Protein AF-A0A3B0KWU4-F1 (afdb_monomer_lite)

InterPro domains:
  IPR006179 5'-Nucleotidase/apyrase [PR01607] (50-73)
  IPR006179 5'-Nucleotidase/apyrase [PR01607] (136-155)
  IPR006179 5'-Nucleotidase/apyrase [PTHR11575] (2-164)
  IPR008334 5'-Nucleotidase, C-terminal [PF02872] (2-160)
  IPR036907 5'-Nucleotidase, C-terminal domain superfamily [G3DSA:3.90.780.10] (1-168)
  IPR036907 5'-Nucleotidase, C-terminal domain superfamily [SSF55816] (2-164)

Structure (mmCIF, N/CA/C/O backbone):
data_AF-A0A3B0KWU4-F1
#
_entry.id   AF-A0A3B0KWU4-F1
#
loop_
_atom_site.group_PDB
_atom_site.id
_atom_site.type_symbol
_atom_site.label_atom_id
_atom_site.label_alt_id
_atom_site.label_comp_id
_atom_site.label_asym_id
_atom_site.label_entity_id
_atom_site.label_seq_id
_atom_site.pdbx_PDB_ins_code
_atom_site.Cartn_x
_atom_site.Cartn_y
_atom_site.Cartn_z
_atom_site.occupancy
_atom_site.B_iso_or_equiv
_atom_site.auth_seq_id
_atom_site.auth_comp_id
_atom_site.auth_asym_id
_atom_site.auth_atom_id
_atom_site.pdbx_PDB_model_num
ATOM 1 N N . MET A 1 1 ? -8.202 0.347 -14.303 1.00 65.56 1 MET A N 1
ATOM 2 C CA . MET A 1 1 ? -6.877 -0.048 -13.758 1.00 65.56 1 MET A CA 1
ATOM 3 C C . MET A 1 1 ? -7.114 -0.528 -12.342 1.00 65.56 1 MET A C 1
ATOM 5 O O . MET A 1 1 ? -7.862 0.140 -11.643 1.00 65.56 1 MET A O 1
ATOM 9 N N . GLY A 1 2 ? -6.539 -1.664 -11.957 1.00 84.44 2 GLY A N 1
ATOM 10 C CA . GLY A 1 2 ? -6.751 -2.290 -10.650 1.00 84.44 2 GLY A CA 1
ATOM 11 C C . GLY A 1 2 ? -5.458 -2.904 -10.123 1.00 84.44 2 GLY A C 1
ATOM 12 O O . GLY A 1 2 ? -4.375 -2.367 -10.376 1.00 84.44 2 GLY A O 1
ATOM 13 N N . GLU A 1 3 ? -5.573 -4.012 -9.402 1.00 91.44 3 GLU A N 1
ATOM 14 C CA . GLU A 1 3 ? -4.430 -4.830 -8.992 1.00 91.44 3 GLU A CA 1
ATOM 15 C C . GLU A 1 3 ? -3.581 -5.231 -10.209 1.00 91.44 3 GLU A C 1
ATOM 17 O O . GLU A 1 3 ? -4.112 -5.554 -11.278 1.00 91.44 3 GLU A O 1
ATOM 22 N N . CYS A 1 4 ? -2.259 -5.181 -10.063 1.00 92.19 4 CYS A N 1
ATOM 23 C CA . CYS A 1 4 ? -1.332 -5.700 -11.057 1.00 92.19 4 CYS A CA 1
ATOM 24 C C . CYS A 1 4 ? -0.256 -6.563 -10.396 1.00 92.19 4 CYS A C 1
ATOM 26 O O . CYS A 1 4 ? 0.241 -6.270 -9.312 1.00 92.19 4 CYS A O 1
ATOM 28 N N . ASN A 1 5 ? 0.158 -7.619 -11.095 1.00 94.75 5 ASN A N 1
ATOM 29 C CA . ASN A 1 5 ? 1.172 -8.558 -10.612 1.00 94.75 5 ASN A CA 1
ATOM 30 C C . ASN A 1 5 ? 2.523 -7.891 -10.298 1.00 94.75 5 ASN A C 1
ATOM 32 O O . ASN A 1 5 ? 3.221 -8.319 -9.385 1.00 94.75 5 ASN A O 1
ATOM 36 N N . LEU A 1 6 ? 2.884 -6.834 -11.031 1.00 94.38 6 LEU A N 1
ATOM 37 C CA . LEU A 1 6 ? 4.082 -6.045 -10.762 1.00 94.38 6 LEU A CA 1
ATOM 38 C C . LEU A 1 6 ? 3.983 -5.282 -9.436 1.00 94.38 6 LEU A C 1
ATOM 40 O O . LEU A 1 6 ? 4.961 -5.210 -8.697 1.00 94.38 6 LEU A O 1
ATOM 44 N N . GLY A 1 7 ? 2.797 -4.747 -9.136 1.00 95.19 7 GLY A N 1
ATOM 45 C CA . GLY A 1 7 ? 2.482 -4.125 -7.856 1.00 95.19 7 GLY A CA 1
ATOM 46 C C . GLY A 1 7 ? 2.667 -5.110 -6.713 1.00 95.19 7 GLY A C 1
ATOM 47 O O . GLY A 1 7 ? 3.417 -4.807 -5.790 1.00 95.19 7 GLY A O 1
ATOM 48 N N . ASN A 1 8 ? 2.084 -6.304 -6.853 1.00 96.25 8 ASN A N 1
ATOM 49 C CA . ASN A 1 8 ? 2.200 -7.390 -5.879 1.00 96.25 8 ASN A CA 1
ATOM 50 C C . ASN A 1 8 ? 3.665 -7.780 -5.641 1.00 96.25 8 ASN A C 1
ATOM 52 O O . ASN A 1 8 ? 4.131 -7.738 -4.504 1.00 96.25 8 ASN A O 1
ATOM 56 N N . LEU A 1 9 ? 4.416 -8.062 -6.717 1.00 95.19 9 LEU A N 1
ATOM 57 C CA . LEU A 1 9 ? 5.845 -8.393 -6.650 1.00 95.19 9 LEU A CA 1
ATOM 58 C C . LEU A 1 9 ? 6.636 -7.317 -5.897 1.00 95.19 9 LEU A C 1
ATOM 60 O O . LEU A 1 9 ? 7.476 -7.628 -5.054 1.00 95.19 9 LEU A O 1
ATOM 64 N N . TYR A 1 10 ? 6.370 -6.048 -6.205 1.00 95.12 10 TYR A N 1
ATOM 65 C CA . TYR A 1 10 ? 7.071 -4.929 -5.594 1.00 95.12 10 TYR A CA 1
ATOM 66 C C . TYR A 1 10 ? 6.755 -4.800 -4.102 1.00 95.12 10 TYR A C 1
ATOM 68 O O . TYR A 1 10 ? 7.668 -4.674 -3.290 1.00 95.12 10 TYR A O 1
ATOM 76 N N . THR A 1 11 ? 5.478 -4.856 -3.717 1.00 95.75 11 THR A N 1
ATOM 77 C CA . THR A 1 11 ? 5.068 -4.752 -2.308 1.00 95.75 11 THR A CA 1
ATOM 78 C C . THR A 1 11 ? 5.507 -5.957 -1.480 1.00 95.75 11 THR A C 1
ATOM 80 O O . THR A 1 11 ? 5.863 -5.793 -0.314 1.00 95.75 11 THR A O 1
ATOM 83 N N . ASP A 1 12 ? 5.560 -7.150 -2.074 1.00 95.44 12 ASP A N 1
ATOM 84 C CA . ASP A 1 12 ? 6.115 -8.340 -1.423 1.00 95.44 12 ASP A CA 1
ATOM 85 C C . ASP A 1 12 ? 7.625 -8.189 -1.197 1.00 95.44 12 ASP A C 1
ATOM 87 O O . ASP A 1 12 ? 8.125 -8.487 -0.111 1.00 95.44 12 ASP A O 1
ATOM 91 N N . ALA A 1 13 ? 8.356 -7.654 -2.184 1.00 93.56 13 ALA A N 1
ATOM 92 C CA . ALA A 1 13 ? 9.778 -7.347 -2.042 1.00 93.56 13 ALA A CA 1
ATOM 93 C C . ALA A 1 13 ? 10.034 -6.273 -0.969 1.00 93.56 13 ALA A C 1
ATOM 95 O O . ALA A 1 13 ? 10.983 -6.407 -0.192 1.00 93.56 13 ALA A O 1
ATOM 96 N N . MET A 1 14 ? 9.171 -5.250 -0.881 1.00 93.12 14 MET A N 1
ATOM 97 C CA . MET A 1 14 ? 9.215 -4.247 0.189 1.00 93.12 14 MET A CA 1
ATOM 98 C C . MET A 1 14 ? 9.074 -4.900 1.563 1.00 93.12 14 MET A C 1
ATOM 100 O O . MET A 1 14 ? 9.894 -4.638 2.435 1.00 93.12 14 MET A O 1
ATOM 104 N N . LEU A 1 15 ? 8.082 -5.776 1.765 1.00 90.88 15 LEU A N 1
ATOM 105 C CA . LEU A 1 15 ? 7.942 -6.502 3.031 1.00 90.88 15 LEU A CA 1
ATOM 106 C C . LEU A 1 15 ? 9.164 -7.364 3.328 1.00 90.88 15 LEU A C 1
ATOM 108 O O . LEU A 1 15 ? 9.710 -7.299 4.428 1.00 90.88 15 LEU A O 1
ATOM 112 N N . HIS A 1 16 ? 9.618 -8.138 2.344 1.00 89.88 16 HIS A N 1
ATOM 113 C CA . HIS A 1 16 ? 10.753 -9.038 2.503 1.00 89.88 16 HIS A CA 1
ATOM 114 C C . HIS A 1 16 ? 12.044 -8.305 2.904 1.00 89.88 16 HIS A C 1
ATOM 116 O O . HIS A 1 16 ? 12.838 -8.859 3.666 1.00 89.88 16 HIS A O 1
ATOM 122 N N . ALA A 1 17 ? 12.242 -7.061 2.454 1.00 88.31 17 ALA A N 1
ATOM 123 C CA . ALA A 1 17 ? 13.372 -6.238 2.882 1.00 88.31 17 ALA A CA 1
ATOM 124 C C . ALA A 1 17 ? 13.367 -5.985 4.402 1.00 88.31 17 ALA A C 1
ATOM 126 O O . ALA A 1 17 ? 14.407 -6.129 5.035 1.00 88.31 17 ALA A O 1
ATOM 127 N N . PHE A 1 18 ? 12.202 -5.715 5.001 1.00 82.12 18 PHE A N 1
ATOM 128 C CA . PHE A 1 18 ? 12.080 -5.441 6.441 1.00 82.12 18 PHE A CA 1
ATOM 129 C C . PHE A 1 18 ? 11.945 -6.701 7.305 1.00 82.12 18 PHE A C 1
ATOM 131 O O . PHE A 1 18 ? 12.243 -6.659 8.498 1.00 82.12 18 PHE A O 1
ATOM 138 N N . LEU A 1 19 ? 11.542 -7.844 6.733 1.00 74.19 19 LEU A N 1
ATOM 139 C CA . LEU A 1 19 ? 11.535 -9.122 7.462 1.00 74.19 19 LEU A CA 1
ATOM 140 C C . LEU A 1 19 ? 12.933 -9.508 7.963 1.00 74.19 19 LEU A C 1
ATOM 142 O O . LEU A 1 19 ? 13.060 -10.150 9.006 1.00 74.19 19 LEU A O 1
ATOM 146 N N . ARG A 1 20 ? 13.984 -9.107 7.237 1.00 63.84 20 ARG A N 1
ATOM 147 C CA . ARG A 1 20 ? 15.374 -9.387 7.619 1.00 63.84 20 ARG A CA 1
ATOM 148 C C . ARG A 1 20 ? 15.797 -8.640 8.885 1.00 63.84 20 ARG A C 1
ATOM 150 O O . ARG A 1 20 ? 16.517 -9.220 9.690 1.00 63.84 20 ARG A O 1
ATOM 157 N N . ASP A 1 21 ? 15.278 -7.434 9.096 1.00 61.34 21 ASP A N 1
ATOM 158 C CA . ASP A 1 21 ? 15.586 -6.606 10.270 1.00 61.34 21 ASP A CA 1
ATOM 159 C C . ASP A 1 21 ? 14.675 -6.936 11.470 1.00 61.34 21 ASP A C 1
ATOM 161 O O . ASP A 1 21 ? 15.068 -6.819 12.631 1.00 61.34 21 ASP A O 1
ATOM 165 N N . ALA A 1 22 ? 13.454 -7.411 11.204 1.00 54.75 22 ALA A N 1
ATOM 166 C CA . ALA A 1 22 ? 12.432 -7.720 12.206 1.00 54.75 22 ALA A CA 1
ATOM 167 C C . ALA A 1 22 ? 12.728 -8.939 13.096 1.00 54.75 22 ALA A C 1
ATOM 169 O O . ALA A 1 22 ? 12.265 -8.999 14.240 1.00 54.75 22 ALA A O 1
ATOM 170 N N . ASN A 1 23 ? 13.483 -9.912 12.580 1.00 51.97 23 ASN A N 1
ATOM 171 C CA . ASN A 1 23 ? 13.730 -11.195 13.245 1.00 51.97 23 ASN A CA 1
ATOM 172 C C . ASN A 1 23 ? 14.688 -11.112 14.447 1.00 51.97 23 ASN A C 1
ATOM 174 O O . ASN A 1 23 ? 14.849 -12.100 15.158 1.00 51.97 23 ASN A O 1
ATOM 178 N N . ALA A 1 24 ? 15.308 -9.958 14.710 1.00 50.34 24 ALA A N 1
ATOM 179 C CA . ALA A 1 24 ? 16.263 -9.817 15.808 1.00 50.34 24 ALA A CA 1
ATOM 180 C C . ALA A 1 24 ? 15.613 -9.604 17.195 1.00 50.34 24 ALA A C 1
ATOM 182 O O . ALA A 1 24 ? 16.271 -9.846 18.204 1.00 50.34 24 ALA A O 1
ATOM 183 N N . PHE A 1 25 ? 14.340 -9.178 17.277 1.00 50.31 25 PHE A N 1
ATOM 184 C CA . PHE A 1 25 ? 13.751 -8.690 18.544 1.00 50.31 25 PHE A CA 1
ATOM 185 C C . PHE A 1 25 ? 12.286 -9.092 18.810 1.00 50.31 25 PHE A C 1
ATOM 187 O O . PHE A 1 25 ? 11.653 -8.551 19.715 1.00 50.31 25 PHE A O 1
ATOM 194 N N . SER A 1 26 ? 11.713 -10.017 18.036 1.00 55.34 26 SER A N 1
ATOM 195 C CA . SER A 1 26 ? 10.279 -10.341 18.077 1.00 55.34 26 SER A CA 1
ATOM 196 C C . SER A 1 26 ? 10.028 -11.802 18.458 1.00 55.34 26 SER A C 1
ATOM 198 O O . SER A 1 26 ? 10.606 -12.707 17.869 1.00 55.34 26 SER A O 1
ATOM 200 N N . THR A 1 27 ? 9.104 -12.044 19.394 1.00 60.22 27 THR A N 1
ATOM 201 C CA . THR A 1 27 ? 8.539 -13.380 19.680 1.00 60.22 27 THR A CA 1
ATOM 202 C C . THR A 1 27 ? 7.541 -13.849 18.614 1.00 60.22 27 THR A C 1
ATOM 204 O O . THR A 1 27 ? 7.091 -14.991 18.644 1.00 60.22 27 THR A O 1
ATOM 207 N N . ASN A 1 28 ? 7.187 -12.974 17.670 1.00 67.69 28 ASN A N 1
ATOM 208 C CA . ASN A 1 28 ? 6.284 -13.243 16.556 1.00 67.69 28 ASN A CA 1
ATOM 209 C C . ASN A 1 28 ? 7.030 -13.472 15.241 1.00 67.69 28 ASN A C 1
ATOM 211 O O . ASN A 1 28 ? 8.132 -12.958 15.053 1.00 67.69 28 ASN A O 1
ATOM 215 N N . TRP A 1 29 ? 6.358 -14.128 14.289 1.00 76.75 29 TRP A N 1
ATOM 216 C CA . TRP A 1 29 ? 6.890 -14.429 12.953 1.00 76.75 29 TRP A CA 1
ATOM 217 C C . TRP A 1 29 ? 7.235 -13.192 12.104 1.00 76.75 29 TRP A C 1
ATOM 219 O O . TRP A 1 29 ? 8.018 -13.306 11.166 1.00 76.75 29 TRP A O 1
ATOM 229 N N . SER A 1 30 ? 6.638 -12.028 12.390 1.00 78.81 30 SER A N 1
ATOM 230 C CA . SER A 1 30 ? 7.026 -10.749 11.793 1.00 78.81 30 SER A CA 1
ATOM 231 C C . SER A 1 30 ? 6.481 -9.555 12.584 1.00 78.81 30 SER A C 1
ATOM 233 O O . SER A 1 30 ? 5.346 -9.573 13.066 1.00 78.81 30 SER A O 1
ATOM 235 N N . ASN A 1 31 ? 7.255 -8.468 12.652 1.00 79.94 31 ASN A N 1
ATOM 236 C CA . ASN A 1 31 ? 6.800 -7.189 13.204 1.00 79.94 31 ASN A CA 1
ATOM 237 C C . ASN A 1 31 ? 6.097 -6.290 12.160 1.00 79.94 31 ASN A C 1
ATOM 239 O O . ASN A 1 31 ? 5.394 -5.353 12.545 1.00 79.94 31 ASN A O 1
ATOM 243 N N . VAL A 1 32 ? 6.237 -6.587 10.862 1.00 87.56 32 VAL A N 1
ATOM 244 C CA . VAL A 1 32 ? 5.687 -5.811 9.747 1.00 87.56 32 VAL A CA 1
ATOM 245 C C . VAL A 1 32 ? 5.096 -6.736 8.692 1.00 87.56 32 VAL A C 1
ATOM 247 O O . VAL A 1 32 ? 5.720 -7.678 8.210 1.00 87.56 32 VAL A O 1
ATOM 250 N N . THR A 1 33 ? 3.831 -6.506 8.371 1.00 91.38 33 THR A N 1
ATOM 251 C CA . THR A 1 33 ? 3.039 -7.462 7.579 1.00 91.38 33 THR A CA 1
ATOM 252 C C . THR A 1 33 ? 2.256 -6.802 6.464 1.00 91.38 33 THR A C 1
ATOM 254 O O . THR A 1 33 ? 1.561 -7.500 5.744 1.00 91.38 33 THR A O 1
ATOM 257 N N . ILE A 1 34 ? 2.357 -5.481 6.320 1.00 95.56 34 ILE A N 1
ATOM 258 C CA . ILE A 1 34 ? 1.625 -4.697 5.329 1.00 95.56 34 ILE A CA 1
ATOM 259 C C . ILE A 1 34 ? 2.610 -3.812 4.568 1.00 95.56 34 ILE A C 1
ATOM 261 O O . ILE A 1 34 ? 3.430 -3.137 5.188 1.00 95.56 34 ILE A O 1
ATOM 265 N N . ALA A 1 35 ? 2.507 -3.780 3.243 1.00 96.06 35 ALA A N 1
ATOM 266 C CA . ALA A 1 35 ? 3.210 -2.807 2.412 1.00 96.06 35 ALA A CA 1
ATOM 267 C C . ALA A 1 35 ? 2.253 -2.165 1.417 1.00 96.06 35 ALA A C 1
ATOM 269 O O . ALA A 1 35 ? 1.360 -2.837 0.899 1.00 96.06 35 ALA A O 1
ATOM 270 N N . LEU A 1 36 ? 2.455 -0.875 1.150 1.00 96.00 36 LEU A N 1
ATOM 271 C CA . LEU A 1 36 ? 1.641 -0.100 0.219 1.00 96.00 36 LEU A CA 1
ATOM 272 C C . LEU A 1 36 ? 2.539 0.664 -0.752 1.00 96.00 36 LEU A C 1
ATOM 274 O O . LEU A 1 36 ? 3.521 1.294 -0.355 1.00 96.00 36 LEU A O 1
ATOM 278 N N . THR A 1 37 ? 2.162 0.669 -2.024 1.00 94.19 37 THR A N 1
ATOM 279 C CA . THR A 1 37 ? 2.764 1.550 -3.028 1.00 94.19 37 THR A CA 1
ATOM 280 C C . THR A 1 37 ? 1.707 2.067 -3.993 1.00 94.19 37 THR A C 1
ATOM 282 O O . THR A 1 37 ? 0.599 1.541 -4.066 1.00 94.19 37 THR A O 1
ATOM 285 N N . THR A 1 38 ? 2.037 3.107 -4.752 1.00 91.69 38 THR A N 1
ATOM 286 C CA . THR A 1 38 ? 1.132 3.670 -5.763 1.00 91.69 38 THR A CA 1
ATOM 287 C C . THR A 1 38 ? 1.521 3.199 -7.154 1.00 91.69 38 THR A C 1
ATOM 289 O O . THR A 1 38 ? 2.688 2.927 -7.432 1.00 91.69 38 THR A O 1
ATOM 292 N N . GLN A 1 39 ? 0.557 3.173 -8.073 1.00 86.25 39 GLN A N 1
ATOM 293 C CA . GLN A 1 39 ? 0.828 2.847 -9.480 1.00 86.25 39 GLN A CA 1
ATOM 294 C C . GLN A 1 39 ? 1.833 3.806 -10.138 1.00 86.25 39 GLN A C 1
ATOM 296 O O . GLN A 1 39 ? 2.577 3.392 -11.023 1.00 86.25 39 GLN A O 1
ATOM 301 N N . GLY A 1 40 ? 1.897 5.065 -9.684 1.00 85.88 40 GLY A N 1
ATOM 302 C CA . GLY A 1 40 ? 2.845 6.067 -10.186 1.00 85.88 40 GLY A CA 1
ATOM 303 C C . GLY A 1 40 ? 4.316 5.703 -9.966 1.00 85.88 40 GLY A C 1
ATOM 304 O O . GLY A 1 40 ? 5.192 6.291 -10.604 1.00 85.88 40 GLY A O 1
ATOM 305 N N . ASN A 1 41 ? 4.582 4.712 -9.112 1.00 87.94 41 ASN A N 1
ATOM 306 C CA . ASN A 1 41 ? 5.915 4.185 -8.884 1.00 87.94 41 ASN A CA 1
ATOM 307 C C . ASN A 1 41 ? 6.489 3.456 -10.112 1.00 87.94 41 ASN A C 1
ATOM 309 O O . ASN A 1 41 ? 7.698 3.478 -10.329 1.00 87.94 41 ASN A O 1
ATOM 313 N N . PHE A 1 42 ? 5.633 2.849 -10.939 1.00 91.88 42 PHE A N 1
ATOM 314 C CA . PHE A 1 42 ? 6.052 2.016 -12.064 1.00 91.88 42 PHE A CA 1
ATOM 315 C C . PHE A 1 42 ? 5.990 2.789 -13.385 1.00 91.88 42 PHE A C 1
ATOM 317 O O . PHE A 1 42 ? 4.984 3.426 -13.701 1.00 91.88 42 PHE A O 1
ATOM 324 N N . ARG A 1 43 ? 7.069 2.738 -14.174 1.00 93.06 43 ARG A N 1
ATOM 325 C CA . ARG A 1 43 ? 7.183 3.435 -15.469 1.00 93.06 43 ARG A CA 1
ATOM 326 C C . ARG A 1 43 ? 7.025 2.518 -16.664 1.00 93.06 43 ARG A C 1
ATOM 328 O O . ARG A 1 43 ? 6.390 2.900 -17.643 1.00 93.06 43 ARG A O 1
ATOM 335 N N . VAL A 1 44 ? 7.581 1.317 -16.575 1.00 94.00 44 VAL A N 1
ATOM 336 C CA . VAL A 1 44 ? 7.522 0.311 -17.637 1.00 94.00 44 VAL A CA 1
ATOM 337 C C . VAL A 1 44 ? 7.302 -1.078 -17.037 1.00 94.00 44 VAL A C 1
ATOM 339 O O . VAL A 1 44 ? 7.747 -1.330 -15.914 1.00 94.00 44 VAL A O 1
ATOM 342 N N . PRO A 1 45 ? 6.622 -1.989 -17.755 1.00 94.00 45 PRO A N 1
ATOM 343 C CA . PRO A 1 45 ? 6.543 -3.384 -17.348 1.00 94.00 45 PRO A CA 1
ATOM 344 C C . PRO A 1 45 ? 7.911 -4.068 -17.469 1.00 94.00 45 PRO A C 1
ATOM 346 O O . PRO A 1 45 ? 8.745 -3.684 -18.292 1.00 94.00 45 PRO A O 1
ATOM 349 N N . ILE A 1 46 ? 8.113 -5.130 -16.690 1.00 94.19 46 ILE A N 1
ATOM 350 C CA . ILE A 1 46 ? 9.251 -6.037 -16.866 1.00 94.19 46 ILE A CA 1
ATOM 351 C C . ILE A 1 46 ? 8.825 -7.143 -17.847 1.00 94.19 46 ILE A C 1
ATOM 353 O O . ILE A 1 46 ? 7.818 -7.809 -17.591 1.00 94.19 46 ILE A O 1
ATOM 357 N N . PRO A 1 47 ? 9.538 -7.347 -18.970 1.00 93.19 47 PRO A N 1
ATOM 358 C CA . PRO A 1 47 ? 9.226 -8.426 -19.901 1.00 93.19 47 PRO A CA 1
ATOM 359 C C . PRO A 1 47 ? 9.530 -9.796 -19.278 1.00 93.19 47 PRO A C 1
ATOM 361 O O . PRO A 1 47 ? 10.404 -9.923 -18.423 1.00 93.19 47 PRO A O 1
ATOM 364 N N . ALA A 1 48 ? 8.826 -10.834 -19.733 1.00 93.62 48 ALA A N 1
ATOM 365 C CA . ALA A 1 48 ? 9.070 -12.200 -19.280 1.00 93.62 48 ALA A CA 1
ATOM 366 C C . ALA A 1 48 ? 10.485 -12.681 -19.654 1.00 93.62 48 ALA A C 1
ATOM 368 O O . ALA A 1 48 ? 10.994 -12.361 -20.730 1.00 93.62 48 ALA A O 1
ATOM 369 N N . GLY A 1 49 ? 11.093 -13.485 -18.778 1.00 94.88 49 GLY A N 1
ATOM 370 C CA . GLY A 1 49 ? 12.433 -14.046 -18.959 1.00 94.88 49 GLY A CA 1
ATOM 371 C C . GLY A 1 49 ? 13.422 -13.556 -17.902 1.00 94.88 49 GLY A C 1
ATOM 372 O O . GLY A 1 49 ? 13.039 -13.267 -16.769 1.00 94.88 49 GLY A O 1
ATOM 373 N N . ASN A 1 50 ? 14.703 -13.484 -18.272 1.00 96.19 50 ASN A N 1
ATOM 374 C CA . ASN A 1 50 ? 15.758 -13.054 -17.356 1.00 96.19 50 ASN A CA 1
ATOM 375 C C . ASN A 1 50 ? 15.566 -11.593 -16.941 1.00 96.19 50 ASN A C 1
ATOM 377 O O . ASN A 1 50 ? 15.540 -10.694 -17.783 1.00 96.19 50 ASN A O 1
ATOM 381 N N . ILE A 1 51 ? 15.493 -11.372 -15.629 1.00 95.44 51 ILE A N 1
ATOM 382 C CA . ILE A 1 51 ? 15.371 -10.045 -15.033 1.00 95.44 51 ILE A CA 1
ATOM 383 C C . ILE A 1 51 ? 16.771 -9.486 -14.793 1.00 95.44 51 ILE A C 1
ATOM 385 O O . ILE A 1 51 ? 17.592 -10.080 -14.096 1.00 95.44 51 ILE A O 1
ATOM 389 N N . THR A 1 52 ? 17.040 -8.321 -15.370 1.00 96.31 52 THR A N 1
ATOM 390 C CA . THR A 1 52 ? 18.314 -7.606 -15.251 1.00 96.31 52 THR A CA 1
ATOM 391 C C . THR A 1 52 ? 18.163 -6.356 -14.394 1.00 96.31 52 THR A C 1
ATOM 393 O O . THR A 1 52 ? 17.091 -5.752 -14.327 1.00 96.31 52 THR A O 1
ATOM 396 N N . TYR A 1 53 ? 19.266 -5.895 -13.802 1.00 94.62 53 TYR A N 1
ATOM 397 C CA . TYR A 1 53 ? 19.276 -4.653 -13.026 1.00 94.62 53 TYR A CA 1
ATOM 398 C C . TYR A 1 53 ? 18.800 -3.441 -13.846 1.00 94.62 53 TYR A C 1
ATOM 400 O O . TYR A 1 53 ? 18.007 -2.638 -13.363 1.00 94.62 53 TYR A O 1
ATOM 408 N N . LYS A 1 54 ? 19.186 -3.357 -15.129 1.00 95.12 54 LYS A N 1
ATOM 409 C CA . LYS A 1 54 ? 18.722 -2.308 -16.052 1.00 95.12 54 LYS A CA 1
ATOM 410 C C . LYS A 1 54 ? 17.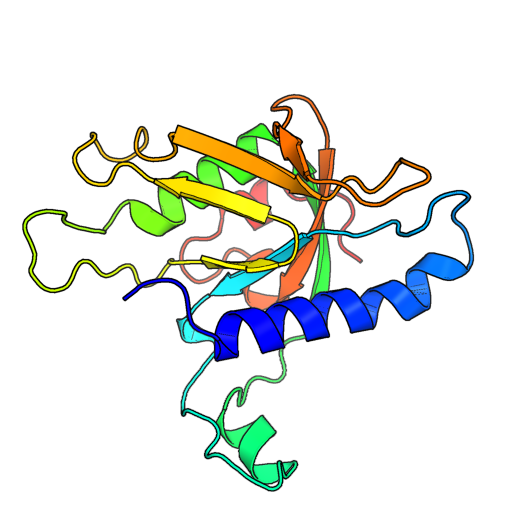193 -2.249 -16.141 1.00 95.12 54 LYS A C 1
ATOM 412 O O . LYS A 1 54 ? 16.630 -1.160 -16.180 1.00 95.12 54 LYS A O 1
ATOM 417 N N . GLN A 1 55 ? 16.524 -3.402 -16.181 1.00 95.69 55 GLN A N 1
ATOM 418 C CA . GLN A 1 55 ? 15.060 -3.461 -16.236 1.00 95.69 55 GLN A CA 1
ATOM 419 C C . GLN A 1 55 ? 14.423 -3.041 -14.911 1.00 95.69 55 GLN A C 1
ATOM 421 O O . GLN A 1 55 ? 13.417 -2.341 -14.936 1.00 95.69 55 GLN A O 1
ATOM 426 N N . LEU A 1 56 ? 15.018 -3.407 -13.771 1.00 93.25 56 LEU A N 1
ATOM 427 C CA . LEU A 1 56 ? 14.539 -2.973 -12.454 1.00 93.25 56 LEU A CA 1
ATOM 428 C C . LEU A 1 56 ? 14.630 -1.449 -12.296 1.00 93.25 56 LEU A C 1
ATOM 430 O O . LEU A 1 56 ? 13.654 -0.819 -11.890 1.00 93.25 56 LEU A O 1
ATOM 434 N N . VAL A 1 57 ? 15.759 -0.854 -12.697 1.00 93.75 57 VAL A N 1
ATOM 435 C CA . VAL A 1 57 ? 15.943 0.606 -12.692 1.00 93.75 57 VAL A CA 1
ATOM 436 C C . VAL A 1 57 ? 14.968 1.281 -13.654 1.00 93.75 57 VAL A C 1
ATOM 438 O O . VAL A 1 57 ? 14.340 2.264 -13.288 1.00 93.75 57 VAL A O 1
ATOM 441 N N . ALA A 1 58 ? 14.777 0.749 -14.864 1.00 94.81 58 ALA A N 1
ATOM 442 C CA . ALA A 1 58 ? 13.812 1.314 -15.808 1.00 94.81 58 ALA A CA 1
ATOM 443 C C . ALA A 1 58 ? 12.366 1.244 -15.281 1.00 94.81 58 ALA A C 1
ATOM 445 O O . ALA A 1 58 ? 11.591 2.179 -15.478 1.00 94.81 58 ALA A O 1
ATOM 446 N N . MET A 1 59 ? 12.005 0.145 -14.611 1.00 94.50 59 MET A N 1
ATOM 447 C CA . MET A 1 59 ? 10.680 -0.076 -14.033 1.00 94.50 59 MET A CA 1
ATOM 448 C C . MET A 1 59 ? 10.367 0.932 -12.923 1.00 94.50 59 MET A C 1
ATOM 450 O O . MET A 1 59 ? 9.286 1.520 -12.934 1.00 94.50 59 MET A O 1
ATOM 454 N N . CYS A 1 60 ? 11.283 1.119 -11.974 1.00 92.75 60 CYS A N 1
ATOM 455 C CA . CYS A 1 60 ? 11.128 2.005 -10.821 1.00 92.75 60 CYS A CA 1
ATOM 456 C C . CYS A 1 60 ? 12.386 2.883 -10.695 1.00 92.75 60 CYS A C 1
ATOM 458 O O . CYS A 1 60 ? 13.262 2.586 -9.882 1.00 92.75 60 CYS A O 1
ATOM 460 N N . PRO A 1 61 ? 12.500 3.957 -11.500 1.00 91.56 61 PRO A N 1
ATOM 461 C CA . PRO A 1 61 ? 13.698 4.795 -11.592 1.00 91.56 61 PRO A CA 1
ATOM 462 C C . PRO A 1 61 ? 13.754 5.832 -10.463 1.00 91.56 61 PRO A C 1
ATOM 464 O O . PRO A 1 61 ? 14.035 7.007 -10.691 1.00 91.56 61 PRO A O 1
ATOM 467 N N . TRP A 1 62 ? 13.406 5.414 -9.251 1.00 88.81 62 TRP A N 1
ATOM 468 C CA . TRP A 1 62 ? 13.312 6.284 -8.091 1.00 88.81 62 TRP A CA 1
ATOM 469 C C . TRP A 1 62 ? 14.306 5.840 -7.034 1.00 88.81 62 TRP A C 1
ATOM 471 O O . TRP A 1 62 ? 14.316 4.680 -6.635 1.00 88.81 62 TRP A O 1
ATOM 481 N N . GLU A 1 63 ? 15.073 6.789 -6.516 1.00 86.56 63 GLU A N 1
ATOM 482 C CA . GLU A 1 63 ? 16.014 6.569 -5.413 1.00 86.56 63 GLU A CA 1
ATOM 483 C C . GLU A 1 63 ? 15.344 6.792 -4.046 1.00 86.56 63 GLU A C 1
ATOM 485 O O . GLU A 1 63 ? 15.970 7.227 -3.082 1.00 86.56 63 GLU A O 1
ATOM 490 N N . ASN A 1 64 ? 14.038 6.518 -3.958 1.00 87.06 64 ASN A N 1
ATOM 491 C CA . ASN A 1 64 ? 13.293 6.642 -2.710 1.00 87.06 64 ASN A CA 1
ATOM 492 C C . ASN A 1 64 ? 13.701 5.529 -1.747 1.00 87.06 64 ASN A C 1
ATOM 494 O O . ASN A 1 64 ? 13.721 4.351 -2.112 1.00 87.06 64 ASN A O 1
ATOM 498 N N . ARG A 1 65 ? 13.933 5.892 -0.486 1.00 91.31 65 ARG A N 1
ATOM 499 C CA . ARG A 1 65 ? 14.109 4.909 0.581 1.00 91.31 65 ARG A CA 1
ATOM 500 C C . ARG A 1 65 ? 12.775 4.248 0.905 1.00 91.31 65 ARG A C 1
ATOM 502 O O . ARG A 1 65 ? 11.709 4.863 0.794 1.00 91.31 65 ARG A O 1
ATOM 509 N N . LEU A 1 66 ? 12.841 2.982 1.301 1.00 92.25 66 LEU A N 1
ATOM 510 C CA . LEU A 1 66 ? 11.721 2.345 1.973 1.00 92.25 66 LEU A CA 1
ATOM 511 C C . LEU A 1 66 ? 11.771 2.737 3.444 1.00 92.25 66 LEU A C 1
ATOM 513 O O . LEU A 1 66 ? 12.847 2.735 4.036 1.00 92.25 66 LEU A O 1
ATOM 517 N N . VAL A 1 67 ? 10.614 3.053 4.006 1.00 92.50 67 VAL A N 1
ATOM 518 C CA . VAL A 1 67 ? 10.462 3.391 5.417 1.00 92.50 67 VAL A CA 1
ATOM 519 C C . VAL A 1 67 ? 9.340 2.558 6.009 1.00 92.50 67 VAL A C 1
ATOM 521 O O . VAL A 1 67 ? 8.334 2.254 5.353 1.00 92.50 67 VAL A O 1
ATOM 524 N N . SER A 1 68 ? 9.519 2.190 7.262 1.00 91.88 68 SER A N 1
ATOM 525 C CA . SER A 1 68 ? 8.488 1.614 8.097 1.00 91.88 68 SER A CA 1
ATOM 526 C C . SER A 1 68 ? 7.825 2.725 8.898 1.00 91.88 68 SER A C 1
ATOM 528 O O . SER A 1 68 ? 8.488 3.578 9.475 1.00 91.88 68 SER A O 1
ATOM 530 N N . LEU A 1 69 ? 6.504 2.670 9.008 1.00 93.50 69 LEU A N 1
ATOM 531 C CA . LEU A 1 69 ? 5.746 3.560 9.878 1.00 93.50 69 LEU A CA 1
ATOM 532 C C . LEU A 1 69 ? 4.565 2.833 10.504 1.00 93.50 69 LEU A C 1
ATOM 534 O O . LEU A 1 69 ? 4.186 1.737 10.086 1.00 93.50 69 LEU A O 1
ATOM 538 N N . THR A 1 70 ? 3.960 3.444 11.512 1.00 94.44 70 THR A N 1
ATOM 539 C CA . THR A 1 70 ? 2.764 2.918 12.166 1.00 94.44 70 THR A CA 1
ATOM 540 C C . THR A 1 70 ? 1.552 3.796 11.881 1.00 94.44 70 THR A C 1
ATOM 542 O O . THR A 1 70 ? 1.616 5.016 12.006 1.00 94.44 70 THR A O 1
ATOM 545 N N . LEU A 1 71 ? 0.434 3.170 11.505 1.00 95.75 71 LEU A N 1
ATOM 546 C CA . LEU A 1 71 ? -0.853 3.837 11.296 1.00 95.75 71 LEU A CA 1
ATOM 547 C C . LEU A 1 71 ? -1.966 3.128 12.055 1.00 95.75 71 LEU A C 1
ATOM 549 O O . LEU A 1 71 ? -2.026 1.898 12.130 1.00 95.75 71 LEU A O 1
ATOM 553 N N . ARG A 1 72 ? -2.894 3.918 12.592 1.00 97.06 72 ARG A N 1
ATOM 554 C CA . ARG A 1 72 ? -4.141 3.400 13.153 1.00 97.06 72 ARG A CA 1
ATOM 555 C C . ARG A 1 72 ? -5.008 2.798 12.043 1.00 97.06 72 ARG A C 1
ATOM 557 O O . ARG A 1 72 ? -5.045 3.308 10.927 1.00 97.06 72 ARG A O 1
ATOM 564 N N . GLY A 1 73 ? -5.754 1.743 12.365 1.00 97.19 73 GLY A N 1
ATOM 565 C CA . GLY A 1 73 ? -6.637 1.052 11.427 1.00 97.19 73 GLY A CA 1
ATOM 566 C C . GLY A 1 73 ? -7.666 1.971 10.766 1.00 97.19 73 GLY A C 1
ATOM 567 O O . GLY A 1 73 ? -7.956 1.771 9.594 1.00 97.19 73 GLY A O 1
ATOM 568 N N . GLN A 1 74 ? -8.157 3.000 11.472 1.00 97.81 74 GLN A N 1
ATOM 569 C CA . GLN A 1 74 ? -9.000 4.050 10.879 1.00 97.81 74 GLN A CA 1
ATOM 570 C C . GLN A 1 74 ? -8.308 4.726 9.692 1.00 97.81 74 GLN A C 1
ATOM 572 O O . GLN A 1 74 ? -8.838 4.739 8.594 1.00 97.81 74 GLN A O 1
ATOM 577 N N . HIS A 1 75 ? -7.086 5.213 9.891 1.00 97.44 75 HIS A N 1
ATOM 578 C CA . HIS A 1 75 ? -6.331 5.914 8.855 1.00 97.44 75 HIS A CA 1
ATOM 579 C C . HIS A 1 75 ? -5.990 4.996 7.683 1.00 97.44 75 HIS A C 1
ATOM 581 O O . HIS A 1 75 ? -6.040 5.416 6.536 1.00 97.44 75 HIS A O 1
ATOM 587 N N . LEU A 1 76 ? -5.704 3.719 7.944 1.00 97.06 76 LEU A N 1
ATOM 588 C CA . LEU A 1 76 ? -5.519 2.745 6.871 1.00 97.06 76 LEU A CA 1
ATOM 589 C C . LEU A 1 76 ? -6.812 2.513 6.069 1.00 97.06 76 LEU A C 1
ATOM 591 O O . LEU A 1 76 ? -6.747 2.350 4.855 1.00 97.06 76 LEU A O 1
ATOM 595 N N . TRP A 1 77 ? -7.976 2.512 6.723 1.00 97.81 77 TRP A N 1
ATOM 596 C CA . TRP A 1 77 ? -9.272 2.440 6.044 1.00 97.81 77 TRP A CA 1
ATOM 597 C C . TRP A 1 77 ? -9.514 3.677 5.175 1.00 97.81 77 TRP A C 1
ATOM 599 O O . TRP A 1 77 ? -9.782 3.546 3.983 1.00 97.81 77 TRP A O 1
ATOM 609 N N . ASP A 1 78 ? -9.345 4.867 5.749 1.00 97.19 78 ASP A N 1
ATOM 610 C CA . ASP A 1 78 ? -9.526 6.149 5.059 1.00 97.19 78 ASP A CA 1
ATOM 611 C C . ASP A 1 78 ? -8.581 6.271 3.855 1.00 97.19 78 ASP A C 1
ATOM 613 O O . ASP A 1 78 ? -8.968 6.713 2.778 1.00 97.19 78 ASP A O 1
ATOM 617 N N . LEU A 1 79 ? -7.344 5.794 4.004 1.00 96.19 79 LEU A N 1
ATOM 618 C CA . LEU A 1 79 ? -6.358 5.730 2.931 1.00 96.19 79 LEU A CA 1
ATOM 619 C C . LEU A 1 79 ? -6.828 4.846 1.762 1.00 96.19 79 LEU A C 1
ATOM 621 O O . LEU A 1 79 ? -6.628 5.192 0.594 1.00 96.19 79 LEU A O 1
ATOM 625 N N . LEU A 1 80 ? -7.453 3.704 2.062 1.00 96.62 80 LEU A N 1
ATOM 626 C CA . LEU A 1 80 ? -8.004 2.801 1.051 1.00 96.62 80 LEU A CA 1
ATOM 627 C C . LEU A 1 80 ? -9.235 3.410 0.366 1.00 96.62 80 LEU A C 1
ATOM 629 O O . LEU A 1 80 ? -9.364 3.242 -0.848 1.00 96.62 80 LEU A O 1
ATOM 633 N N . GLU A 1 81 ? -10.082 4.146 1.088 1.00 96.50 81 GLU A N 1
ATOM 634 C CA . GLU A 1 81 ? -11.188 4.930 0.512 1.00 96.50 81 GLU A CA 1
ATOM 635 C C . GLU A 1 81 ? -10.668 5.994 -0.465 1.00 96.50 81 GLU A C 1
ATOM 637 O O . GLU A 1 81 ? -11.077 6.057 -1.630 1.00 96.50 81 GLU A O 1
ATOM 642 N N . ASP A 1 82 ? -9.681 6.774 -0.027 1.00 94.31 82 ASP A N 1
ATOM 643 C CA . ASP A 1 82 ? -9.056 7.831 -0.820 1.00 94.31 82 ASP A CA 1
ATOM 644 C C . ASP A 1 82 ? -8.389 7.303 -2.091 1.00 94.31 82 ASP A C 1
ATOM 646 O O . ASP A 1 82 ? -8.417 7.961 -3.143 1.00 94.31 82 ASP A O 1
ATOM 650 N N . SER A 1 83 ? -7.833 6.090 -2.017 1.00 93.81 83 SER A N 1
ATOM 651 C CA . SER A 1 83 ? -7.174 5.434 -3.146 1.00 93.81 83 SER A CA 1
ATOM 652 C C . SER A 1 83 ? -8.122 5.192 -4.323 1.00 93.81 83 SER A C 1
ATOM 654 O O . SER A 1 83 ? -7.685 5.213 -5.479 1.00 93.81 83 SER A O 1
ATOM 656 N N . VAL A 1 84 ? -9.423 5.032 -4.057 1.00 93.69 84 VAL A N 1
ATOM 657 C CA . VAL A 1 84 ? -10.459 4.789 -5.070 1.00 93.69 84 VAL A CA 1
ATOM 658 C C . VAL A 1 84 ? -11.426 5.959 -5.239 1.00 93.69 84 VAL A C 1
ATOM 660 O O . VAL A 1 84 ? -12.286 5.885 -6.110 1.00 93.69 84 VAL A O 1
ATOM 663 N N . ALA A 1 85 ? -11.300 7.051 -4.480 1.00 91.88 85 ALA A N 1
ATOM 664 C CA . ALA A 1 85 ? -12.244 8.176 -4.480 1.00 91.88 85 ALA A CA 1
ATOM 665 C C . ALA A 1 85 ? -12.512 8.774 -5.879 1.00 91.88 85 ALA A C 1
ATOM 667 O O . ALA A 1 85 ? -13.658 9.021 -6.255 1.00 91.88 85 ALA A O 1
ATOM 668 N N . SER A 1 86 ? -11.476 8.933 -6.707 1.00 89.94 86 SER A N 1
ATOM 669 C CA . SER A 1 86 ? -11.608 9.487 -8.066 1.00 89.94 86 SER A CA 1
ATOM 670 C C . SER A 1 86 ? -12.063 8.474 -9.121 1.00 89.94 86 SER A C 1
ATOM 672 O O . SER A 1 86 ? -12.308 8.850 -10.269 1.00 89.94 86 SER A O 1
ATOM 674 N N . MET A 1 87 ? -12.208 7.194 -8.761 1.00 89.94 87 MET A N 1
ATOM 675 C CA . MET A 1 87 ? -12.716 6.190 -9.689 1.00 89.94 87 MET A CA 1
ATOM 676 C C . MET A 1 87 ? -14.193 6.441 -9.993 1.00 89.94 87 MET A C 1
ATOM 678 O O . MET A 1 87 ? -15.015 6.637 -9.098 1.00 89.94 87 MET A O 1
ATOM 682 N N . ASN A 1 88 ? -14.536 6.409 -11.277 1.00 83.31 88 ASN A N 1
ATOM 683 C CA . ASN A 1 88 ? -15.912 6.498 -11.741 1.00 83.31 88 ASN A CA 1
ATOM 684 C C . ASN A 1 88 ? -16.369 5.115 -12.216 1.00 83.31 88 ASN A C 1
ATOM 686 O O . ASN A 1 88 ? -15.819 4.599 -13.189 1.00 83.31 88 ASN A O 1
ATOM 690 N N . ALA A 1 89 ? -17.367 4.537 -11.542 1.00 80.50 89 ALA A N 1
ATOM 691 C CA . ALA A 1 89 ? -17.927 3.228 -11.883 1.00 80.50 89 ALA A CA 1
ATOM 692 C C . ALA A 1 89 ? -18.593 3.192 -13.269 1.00 80.50 89 ALA A C 1
ATOM 694 O O . ALA A 1 89 ? -18.603 2.148 -13.911 1.00 80.50 89 ALA A O 1
ATOM 695 N N . SER A 1 90 ? -19.095 4.330 -13.755 1.00 79.56 90 SER A N 1
ATOM 696 C CA . SER A 1 90 ? -19.711 4.449 -15.083 1.00 79.56 90 SER A CA 1
ATOM 697 C C . SER A 1 90 ? -18.684 4.607 -16.208 1.00 79.56 90 SER A C 1
ATOM 699 O O . SER A 1 90 ? -19.045 4.602 -17.382 1.00 79.56 90 SER A O 1
ATOM 701 N N . SER A 1 91 ? -17.400 4.774 -15.874 1.00 80.00 91 SER A N 1
ATOM 702 C CA . SER A 1 91 ? -16.329 4.834 -16.864 1.00 80.00 91 SER A CA 1
ATOM 703 C C . SER A 1 91 ? -15.870 3.425 -17.224 1.00 80.00 91 SER A C 1
ATOM 705 O O . SER A 1 91 ? -15.486 2.648 -16.350 1.00 80.00 91 SER A O 1
ATOM 707 N N . SER A 1 92 ? -15.774 3.135 -18.525 1.00 70.62 92 SER A N 1
ATOM 708 C CA . SER A 1 92 ? -15.117 1.920 -19.037 1.00 70.62 92 SER A CA 1
ATOM 709 C C . SER A 1 92 ? -13.661 1.802 -18.573 1.00 70.62 92 SER A C 1
ATOM 711 O O . SER A 1 92 ? -13.057 0.733 -18.635 1.00 70.62 92 SER A O 1
ATOM 713 N N . THR A 1 93 ? -13.077 2.902 -18.086 1.00 72.56 93 THR A N 1
ATOM 714 C CA . THR A 1 93 ? -11.781 2.898 -17.422 1.00 72.56 93 THR A CA 1
ATOM 715 C C . THR A 1 93 ? -11.800 3.698 -16.124 1.00 72.56 93 THR A C 1
ATOM 717 O O . THR A 1 93 ? -11.208 4.774 -16.019 1.00 72.56 93 THR A O 1
ATOM 720 N N . ALA A 1 94 ? -12.433 3.132 -15.095 1.00 79.88 94 ALA A N 1
ATOM 721 C CA . ALA A 1 94 ? -12.220 3.554 -13.715 1.00 79.88 94 ALA A CA 1
ATOM 722 C C . ALA A 1 94 ? -10.709 3.575 -13.400 1.00 79.88 94 ALA A C 1
ATOM 724 O O . ALA A 1 94 ? -9.992 2.569 -13.539 1.00 79.88 94 ALA A O 1
ATOM 725 N N . ARG A 1 95 ? -10.200 4.759 -13.054 1.00 83.94 95 ARG A N 1
ATOM 726 C CA . ARG A 1 95 ? -8.787 5.020 -12.769 1.00 83.94 95 ARG A CA 1
ATOM 727 C C . ARG A 1 95 ? -8.684 5.967 -11.584 1.00 83.94 95 ARG A C 1
ATOM 729 O O . ARG A 1 95 ? -9.492 6.876 -11.449 1.00 83.94 95 ARG A O 1
ATOM 736 N N . SER A 1 96 ? -7.659 5.755 -10.773 1.00 88.19 96 SER A N 1
ATOM 737 C CA . SER A 1 96 ? -7.227 6.692 -9.746 1.00 88.19 96 SER A CA 1
ATOM 738 C C . SER A 1 96 ? -5.708 6.753 -9.779 1.00 88.19 96 SER A C 1
ATOM 740 O O . SER A 1 96 ? -5.047 5.716 -9.765 1.00 88.19 96 SER A O 1
ATOM 742 N N . SER A 1 97 ? -5.152 7.963 -9.811 1.00 86.69 97 SER A N 1
ATOM 743 C CA . SER A 1 97 ? -3.707 8.189 -9.673 1.00 86.69 97 SER A CA 1
ATOM 744 C C . SER A 1 97 ? -3.179 7.824 -8.281 1.00 86.69 97 SER A C 1
ATOM 746 O O . SER A 1 97 ? -1.969 7.693 -8.096 1.00 86.69 97 SER A O 1
ATOM 748 N N . ARG A 1 98 ? -4.084 7.655 -7.309 1.00 90.44 98 ARG A N 1
ATOM 749 C CA . ARG A 1 98 ? -3.795 7.282 -5.922 1.00 90.44 98 ARG A CA 1
ATOM 750 C C . ARG A 1 98 ? -4.122 5.819 -5.627 1.00 90.44 98 ARG A C 1
ATOM 752 O O . ARG A 1 98 ? -4.076 5.424 -4.470 1.00 90.44 98 ARG A O 1
ATOM 759 N N . PHE A 1 99 ? -4.445 5.011 -6.642 1.00 93.31 99 PHE A N 1
ATOM 760 C CA . PHE A 1 99 ? -4.737 3.598 -6.422 1.00 93.31 99 PHE A CA 1
ATOM 761 C C . PHE A 1 99 ? -3.524 2.879 -5.823 1.00 93.31 99 PHE A C 1
ATOM 763 O O . PHE A 1 99 ? -2.403 2.992 -6.341 1.00 93.31 99 PHE A O 1
ATOM 770 N N . LEU A 1 100 ? -3.767 2.137 -4.744 1.00 95.31 100 LEU A N 1
ATOM 771 C CA . LEU A 1 100 ? -2.732 1.457 -3.981 1.00 95.31 100 LEU A CA 1
ATOM 772 C C . LEU A 1 100 ? -2.591 0.005 -4.433 1.00 95.31 100 LEU A C 1
ATOM 774 O O . LEU A 1 100 ? -3.566 -0.736 -4.511 1.00 95.31 100 LEU A O 1
ATOM 778 N N . GLN A 1 101 ? -1.357 -0.391 -4.720 1.00 96.12 101 GLN A N 1
ATOM 779 C CA . GLN A 1 101 ? -0.955 -1.794 -4.752 1.00 96.12 101 GLN A CA 1
ATOM 780 C C . GLN A 1 101 ? -0.536 -2.180 -3.337 1.00 96.12 101 GLN A C 1
ATOM 782 O O . GLN A 1 101 ? 0.058 -1.362 -2.624 1.00 96.12 101 GLN A O 1
ATOM 787 N N . VAL A 1 102 ? -0.870 -3.397 -2.924 1.00 97.12 102 VAL A N 1
ATOM 788 C CA . VAL A 1 102 ? -0.773 -3.804 -1.523 1.00 97.12 102 VAL A CA 1
ATOM 789 C C . VAL A 1 102 ? -0.125 -5.173 -1.388 1.00 97.12 102 VAL A C 1
ATOM 791 O O . VAL A 1 102 ? -0.303 -6.038 -2.239 1.00 97.12 102 VAL A O 1
ATOM 794 N N . SER A 1 103 ? 0.548 -5.388 -0.262 1.00 97.06 103 SER A N 1
ATOM 795 C CA . SER A 1 103 ? 0.844 -6.719 0.259 1.00 97.06 103 SER A CA 1
ATOM 796 C C . SER A 1 103 ? 0.347 -6.833 1.695 1.00 97.06 103 SER A C 1
ATOM 798 O O . SER A 1 103 ? 0.315 -5.844 2.434 1.00 97.06 103 SER A O 1
ATOM 800 N N . GLY A 1 104 ? -0.098 -8.033 2.072 1.00 95.75 104 GLY A N 1
ATOM 801 C CA . GLY A 1 104 ? -0.622 -8.332 3.405 1.00 95.75 104 GLY A CA 1
ATOM 802 C C . GLY A 1 104 ? -1.964 -7.683 3.749 1.00 95.75 104 GLY A C 1
ATOM 803 O O . GLY A 1 104 ? -2.406 -7.748 4.898 1.00 95.75 104 GLY A O 1
ATOM 804 N N . ILE A 1 105 ? -2.654 -7.111 2.761 1.00 97.25 105 ILE A N 1
ATOM 805 C CA . ILE A 1 105 ? -4.036 -6.637 2.862 1.00 97.25 105 ILE A CA 1
ATOM 806 C C . ILE A 1 105 ? -4.882 -7.319 1.789 1.00 97.25 105 ILE A C 1
ATOM 808 O O . ILE A 1 105 ? -4.440 -7.514 0.663 1.00 97.25 105 ILE A O 1
ATOM 812 N N . ARG A 1 106 ? -6.123 -7.652 2.141 1.00 97.50 106 ARG A N 1
ATOM 813 C CA . ARG A 1 106 ? -7.200 -7.967 1.198 1.00 97.50 106 ARG A CA 1
ATOM 814 C C . ARG A 1 106 ? -8.298 -6.938 1.390 1.00 97.50 106 ARG A C 1
ATOM 816 O O . ARG A 1 106 ? -8.756 -6.763 2.521 1.00 97.50 106 ARG A O 1
ATOM 823 N N . VAL A 1 107 ? -8.679 -6.258 0.319 1.00 97.31 107 VAL A N 1
ATOM 824 C CA . VAL A 1 107 ? -9.681 -5.194 0.345 1.00 97.31 107 VAL A CA 1
ATOM 825 C C . VAL A 1 107 ? -10.742 -5.457 -0.711 1.00 97.31 107 VAL A C 1
ATOM 827 O O . VAL A 1 107 ? -10.417 -5.766 -1.855 1.00 97.31 107 VAL A O 1
ATOM 830 N N . ASP A 1 108 ? -12.000 -5.318 -0.310 1.00 96.75 108 ASP A N 1
ATOM 831 C CA . ASP A 1 108 ? -13.152 -5.411 -1.196 1.00 96.75 108 ASP A CA 1
ATOM 832 C C . ASP A 1 108 ? -13.749 -4.016 -1.374 1.00 96.75 108 ASP A C 1
ATOM 834 O O . ASP A 1 108 ? -14.018 -3.319 -0.391 1.00 96.75 108 ASP A O 1
ATOM 838 N N . TYR A 1 109 ? -13.968 -3.617 -2.627 1.00 95.12 109 TYR A N 1
ATOM 839 C CA . TYR A 1 109 ? -14.513 -2.309 -2.973 1.00 95.12 109 TYR A CA 1
ATOM 840 C C . TYR A 1 109 ? -15.872 -2.422 -3.664 1.00 95.12 109 TYR A C 1
ATOM 842 O O . TYR A 1 109 ? -16.049 -3.216 -4.587 1.00 95.12 109 TYR A O 1
ATOM 850 N N . ASN A 1 110 ? -16.797 -1.542 -3.293 1.00 94.62 110 ASN A N 1
ATOM 851 C CA . ASN A 1 110 ? -18.012 -1.242 -4.029 1.00 94.62 110 ASN A CA 1
ATOM 852 C C . ASN A 1 110 ? -17.891 0.141 -4.689 1.00 94.62 110 ASN A C 1
ATOM 854 O O . ASN A 1 110 ? -18.168 1.171 -4.078 1.00 94.62 110 ASN A O 1
ATOM 858 N N . LEU A 1 111 ? -17.498 0.171 -5.965 1.00 92.00 111 LEU A N 1
ATOM 859 C CA . LEU A 1 111 ? -17.303 1.429 -6.693 1.00 92.00 111 LEU A CA 1
ATOM 860 C C . LEU A 1 111 ? -18.612 2.156 -7.043 1.00 92.00 111 LEU A C 1
ATOM 862 O O . LEU A 1 111 ? -18.556 3.336 -7.392 1.00 92.00 111 LEU A O 1
ATOM 866 N N . THR A 1 112 ? -19.774 1.494 -6.954 1.00 92.25 112 THR A N 1
ATOM 867 C CA . THR A 1 112 ? -21.073 2.150 -7.187 1.00 92.25 112 THR A CA 1
ATOM 868 C C . THR A 1 112 ? -21.545 2.949 -5.973 1.00 92.25 112 THR A C 1
ATOM 870 O O . THR A 1 112 ? -22.487 3.729 -6.092 1.00 92.25 112 THR A O 1
ATOM 873 N N . ALA A 1 113 ? -20.915 2.763 -4.810 1.00 93.94 113 ALA A N 1
ATOM 874 C CA . ALA A 1 113 ? -21.180 3.562 -3.624 1.00 93.94 113 ALA A CA 1
ATOM 875 C C . ALA A 1 113 ? -20.594 4.981 -3.747 1.00 93.94 113 ALA A C 1
ATOM 877 O O . ALA A 1 113 ? -19.701 5.262 -4.564 1.00 93.94 113 ALA A O 1
ATOM 878 N N . ALA A 1 114 ? -21.100 5.884 -2.905 1.00 92.69 114 ALA A N 1
ATOM 879 C CA . ALA A 1 114 ? -20.597 7.247 -2.802 1.00 92.69 114 ALA A CA 1
ATOM 880 C C . ALA A 1 114 ? -19.102 7.255 -2.437 1.00 92.69 114 ALA A C 1
ATOM 882 O O . ALA A 1 114 ? -18.616 6.377 -1.725 1.00 92.69 114 ALA A O 1
ATOM 883 N N . SER A 1 115 ? -18.361 8.250 -2.932 1.00 91.56 115 SER A N 1
ATOM 884 C CA . SER A 1 115 ? -16.951 8.427 -2.564 1.00 91.56 115 SER A CA 1
ATOM 885 C C . SER A 1 115 ? -16.810 8.546 -1.042 1.00 91.56 115 SER A C 1
ATOM 887 O O . SER A 1 115 ? -17.561 9.297 -0.424 1.00 91.56 115 SER A O 1
ATOM 889 N N . GLY A 1 116 ? -15.859 7.816 -0.452 1.00 92.81 116 GLY A N 1
ATOM 890 C CA . GLY A 1 116 ? -15.685 7.715 1.004 1.00 92.81 116 GLY A CA 1
ATOM 891 C C . GLY A 1 116 ? -16.522 6.620 1.681 1.00 92.81 116 GLY A C 1
ATOM 892 O O . GLY A 1 116 ? -16.457 6.482 2.897 1.00 92.81 116 GLY A O 1
ATOM 893 N N . GLN A 1 117 ? -17.317 5.861 0.919 1.00 95.94 117 GLN A N 1
ATOM 894 C CA . GLN A 1 117 ? -18.092 4.705 1.395 1.00 95.94 117 GLN A CA 1
ATOM 895 C C . GLN A 1 117 ? -17.931 3.495 0.461 1.00 95.94 117 GLN A C 1
ATOM 897 O O . GLN A 1 117 ? -18.867 2.719 0.250 1.00 95.94 117 GLN A O 1
ATOM 902 N N . ARG A 1 118 ? -16.768 3.371 -0.181 1.00 96.00 118 ARG A N 1
ATOM 903 C CA . ARG A 1 118 ? -16.503 2.357 -1.207 1.00 96.00 118 ARG A CA 1
ATOM 904 C C . ARG A 1 118 ? -15.807 1.130 -0.651 1.00 96.00 118 ARG A C 1
ATOM 906 O O . ARG A 1 118 ? -15.874 0.090 -1.292 1.00 96.00 118 ARG A O 1
ATOM 913 N N . VAL A 1 119 ? -15.136 1.204 0.490 1.00 97.56 119 VAL A N 1
ATOM 914 C CA . VAL A 1 119 ? -14.517 0.044 1.135 1.00 97.56 119 VAL A CA 1
ATOM 915 C C . VAL A 1 119 ? -15.607 -0.767 1.834 1.00 97.56 119 VAL A C 1
ATOM 917 O O . VAL A 1 119 ? -16.299 -0.280 2.724 1.00 97.56 119 VAL A O 1
ATOM 920 N N . VAL A 1 120 ? -15.762 -2.027 1.431 1.00 97.75 120 VAL A N 1
ATOM 921 C CA . VAL A 1 120 ? -16.738 -2.961 2.018 1.00 97.75 120 VAL A CA 1
ATOM 922 C C . VAL A 1 120 ? -16.099 -3.742 3.160 1.00 97.75 120 VAL A C 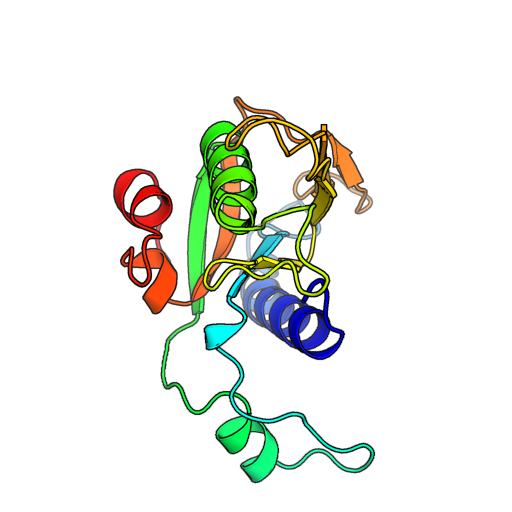1
ATOM 924 O O . VAL A 1 120 ? -16.655 -3.850 4.253 1.00 97.75 120 VAL A O 1
ATOM 927 N N . SER A 1 121 ? -14.904 -4.275 2.916 1.00 97.88 121 SER A N 1
ATOM 928 C CA . SER A 1 121 ? -14.144 -5.028 3.907 1.00 97.88 121 SER A CA 1
ATOM 929 C C . SER A 1 121 ? -12.653 -4.872 3.698 1.00 97.88 121 SER A C 1
ATOM 931 O O . SER A 1 121 ? -12.161 -4.833 2.574 1.00 97.88 121 SER A O 1
ATOM 933 N N . VAL A 1 122 ? -11.924 -4.855 4.813 1.00 98.38 122 VAL A N 1
ATOM 934 C CA . VAL A 1 122 ? -10.464 -4.926 4.829 1.00 98.38 122 VAL A CA 1
ATOM 935 C C . VAL A 1 122 ? -10.044 -6.041 5.769 1.00 98.38 122 VAL A C 1
ATOM 937 O O . VAL A 1 122 ? -10.485 -6.112 6.921 1.00 98.38 122 VAL A O 1
ATOM 940 N N . ARG A 1 123 ? -9.168 -6.922 5.294 1.00 98.19 123 ARG A N 1
ATOM 941 C CA . ARG A 1 123 ? -8.515 -7.950 6.104 1.00 98.19 123 ARG A CA 1
ATOM 942 C C . ARG A 1 123 ? -7.014 -7.745 6.036 1.00 98.19 123 ARG A C 1
ATOM 944 O O . ARG A 1 123 ? -6.451 -7.703 4.951 1.00 98.19 123 ARG A O 1
ATOM 951 N N . ALA A 1 124 ? -6.376 -7.664 7.193 1.00 96.75 124 ALA A N 1
ATOM 952 C CA . ALA A 1 124 ? -4.934 -7.523 7.319 1.00 96.75 124 ALA A CA 1
ATOM 953 C C . ALA A 1 124 ? -4.306 -8.846 7.762 1.00 96.75 124 ALA A C 1
ATOM 955 O O . ALA A 1 124 ? -4.886 -9.591 8.565 1.00 96.75 124 ALA A O 1
ATOM 956 N N . LEU A 1 125 ? -3.114 -9.129 7.250 1.00 94.50 125 LEU A N 1
ATOM 957 C CA . LEU A 1 125 ? -2.293 -10.236 7.702 1.00 94.50 125 LEU A CA 1
ATOM 958 C C . LEU A 1 125 ? -1.848 -9.970 9.147 1.00 94.50 125 LEU A C 1
ATOM 960 O O . LEU A 1 125 ? -1.442 -8.870 9.514 1.00 94.50 125 LEU A O 1
ATOM 964 N N . CYS A 1 126 ? -2.022 -10.958 10.014 1.00 89.94 126 CYS A N 1
ATOM 965 C CA . CYS A 1 126 ? -1.748 -10.792 11.432 1.00 89.94 126 CYS A CA 1
ATOM 966 C C . CYS A 1 126 ? -0.240 -10.847 11.728 1.00 89.94 126 CYS A C 1
ATOM 968 O O . CYS A 1 126 ? 0.408 -11.825 11.384 1.00 89.94 126 CYS A O 1
ATOM 970 N N . SER A 1 127 ? 0.291 -9.833 12.420 1.00 85.69 127 SER A N 1
ATOM 971 C CA . SER A 1 127 ? 1.677 -9.807 12.912 1.00 85.69 127 SER A CA 1
ATOM 972 C C . SER A 1 127 ? 1.874 -10.536 14.246 1.00 85.69 127 SER A C 1
ATOM 974 O O . SER A 1 127 ? 2.863 -11.224 14.423 1.00 85.69 127 SER A O 1
ATOM 976 N N . ASN A 1 128 ? 0.925 -10.424 15.181 1.00 83.25 128 ASN A N 1
ATOM 977 C CA . ASN A 1 128 ? 1.012 -11.004 16.530 1.00 83.25 128 ASN A CA 1
ATOM 978 C C . ASN A 1 128 ? 0.205 -12.310 16.640 1.00 83.25 128 ASN A C 1
ATOM 980 O O . ASN A 1 128 ? -0.877 -12.324 17.234 1.00 83.25 128 ASN A O 1
ATOM 984 N N . CYS A 1 129 ? 0.669 -13.362 15.970 1.00 83.88 129 CYS A N 1
ATOM 985 C CA . CYS A 1 129 ? 0.077 -14.704 15.975 1.00 83.88 129 CYS A CA 1
ATOM 986 C C . CYS A 1 129 ? 1.122 -15.743 15.569 1.00 83.88 129 CYS A C 1
ATOM 988 O O . CYS A 1 129 ? 2.037 -15.426 14.827 1.00 83.88 129 CYS A O 1
ATOM 990 N N . GLU A 1 130 ? 0.965 -16.991 16.002 1.00 80.44 130 GLU A N 1
ATOM 991 C CA . GLU A 1 130 ? 1.917 -18.063 15.672 1.00 80.44 130 GLU A CA 1
ATOM 992 C C . GLU A 1 130 ? 1.876 -18.455 14.190 1.00 80.44 130 GLU A C 1
ATOM 994 O O . GLU A 1 130 ? 2.911 -18.666 13.566 1.00 80.44 130 GLU A O 1
ATOM 999 N N . VAL A 1 131 ? 0.671 -18.512 13.611 1.00 83.75 131 VAL A N 1
ATOM 1000 C CA . VAL A 1 131 ? 0.459 -18.842 12.198 1.00 83.75 131 VAL A CA 1
ATOM 1001 C C . VAL A 1 131 ? -0.090 -17.614 11.463 1.00 83.75 131 VAL A C 1
ATOM 1003 O O . VAL A 1 131 ? -1.144 -17.095 11.860 1.00 83.75 131 VAL A O 1
ATOM 1006 N N . PRO A 1 132 ? 0.568 -17.156 10.379 1.00 87.62 132 PRO A N 1
ATOM 1007 C CA . PRO A 1 132 ? 0.098 -16.032 9.579 1.00 87.62 132 PRO A CA 1
ATOM 1008 C C . PRO A 1 132 ? -1.317 -16.273 9.047 1.00 87.62 132 PRO A C 1
ATOM 1010 O O . PRO A 1 132 ? -1.609 -17.289 8.418 1.00 87.62 132 PRO A O 1
ATOM 1013 N N . GLY A 1 133 ? -2.213 -15.310 9.262 1.00 92.75 133 GLY A N 1
ATOM 1014 C CA . GLY A 1 133 ? -3.585 -15.398 8.771 1.00 92.75 133 GLY A CA 1
ATOM 1015 C C . GLY A 1 133 ? -4.261 -14.040 8.637 1.00 92.75 133 GLY A C 1
ATOM 1016 O O . GLY A 1 133 ? -3.996 -13.118 9.409 1.00 92.75 133 GLY A O 1
ATOM 1017 N N . TYR A 1 134 ? -5.158 -13.924 7.656 1.00 96.38 134 TYR A N 1
ATOM 1018 C CA . TYR A 1 134 ? -5.910 -12.698 7.389 1.00 96.38 134 TYR A CA 1
ATOM 1019 C C . TYR A 1 134 ? -7.073 -12.532 8.370 1.00 96.38 134 TYR A C 1
ATOM 1021 O O . TYR A 1 134 ? -8.033 -13.316 8.372 1.00 96.38 134 TYR A O 1
ATOM 1029 N N . ARG A 1 135 ? -7.029 -11.463 9.164 1.00 95.94 135 ARG A N 1
ATOM 1030 C CA . ARG A 1 135 ? -8.066 -11.094 10.138 1.00 95.94 135 ARG A CA 1
ATOM 1031 C C . ARG A 1 135 ? -8.719 -9.768 9.734 1.00 95.94 135 ARG A C 1
ATOM 1033 O O . ARG A 1 135 ? -8.043 -8.952 9.111 1.00 95.94 135 ARG A O 1
ATOM 1040 N N . PRO A 1 136 ? -9.998 -9.532 10.075 1.00 97.69 136 PRO A N 1
ATOM 1041 C CA . PRO A 1 136 ? -10.628 -8.233 9.847 1.00 97.69 136 PRO A CA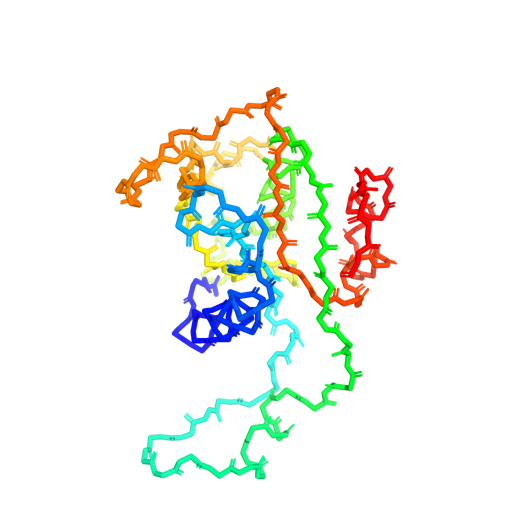 1
ATOM 1042 C C . PRO A 1 136 ? -9.782 -7.088 10.415 1.00 97.69 136 PRO A C 1
ATOM 1044 O O . PRO A 1 136 ? -9.232 -7.206 11.519 1.00 97.69 136 PRO A O 1
ATOM 1047 N N . LEU A 1 137 ? -9.665 -6.002 9.652 1.00 97.38 137 LEU A N 1
ATOM 1048 C CA . LEU A 1 137 ? -8.998 -4.788 10.100 1.00 97.38 137 LEU A CA 1
ATOM 1049 C C . LEU A 1 137 ? -9.738 -4.227 11.320 1.00 97.38 137 LEU A C 1
ATOM 1051 O O . LEU A 1 137 ? -10.960 -4.103 11.323 1.00 97.38 137 LEU A O 1
ATOM 1055 N N . LYS A 1 138 ? -8.993 -3.892 12.373 1.00 97.19 138 LYS A N 1
ATOM 1056 C CA . LYS A 1 138 ? -9.532 -3.285 13.589 1.00 97.19 138 LYS A CA 1
ATOM 1057 C C . LYS A 1 138 ? -9.210 -1.799 13.582 1.00 97.19 138 LYS A C 1
ATOM 1059 O O . LYS A 1 138 ? -8.051 -1.422 13.708 1.00 97.19 138 LYS A O 1
ATOM 1064 N N . ILE A 1 139 ? -10.241 -0.966 13.522 1.00 97.38 139 ILE A N 1
ATOM 1065 C CA . ILE A 1 139 ? -10.134 0.499 13.439 1.00 97.38 139 ILE A CA 1
ATOM 1066 C C . ILE A 1 139 ? -9.310 1.116 14.582 1.00 97.38 139 ILE A C 1
ATOM 1068 O O . ILE A 1 139 ? -8.546 2.055 14.375 1.00 97.38 139 ILE A O 1
ATOM 1072 N N . ALA A 1 140 ? -9.429 0.580 15.799 1.00 96.25 140 ALA A N 1
ATOM 1073 C CA . ALA A 1 140 ? -8.690 1.065 16.966 1.00 96.25 140 ALA A CA 1
ATOM 1074 C C . ALA A 1 140 ? -7.262 0.499 17.092 1.00 96.25 140 ALA A C 1
ATOM 1076 O O . ALA A 1 140 ? -6.508 0.960 17.943 1.00 96.25 140 ALA A O 1
ATOM 1077 N N . LYS A 1 141 ? -6.882 -0.500 16.284 1.00 94.88 141 LYS A N 1
ATOM 1078 C CA . LYS A 1 141 ? -5.558 -1.132 16.356 1.00 94.88 141 LYS A CA 1
ATOM 1079 C C . LYS A 1 141 ? -4.553 -0.361 15.499 1.00 94.88 141 LYS A C 1
ATOM 1081 O O . LYS A 1 141 ? -4.901 0.103 14.419 1.00 94.88 141 LYS A O 1
ATOM 1086 N N . THR A 1 142 ? -3.306 -0.286 15.951 1.00 93.94 142 THR A N 1
ATOM 1087 C CA . THR A 1 142 ? -2.182 0.238 15.166 1.00 93.94 142 THR A CA 1
ATOM 1088 C C . THR A 1 142 ? -1.502 -0.875 14.372 1.00 93.94 142 THR A C 1
ATOM 1090 O O . THR A 1 142 ? -1.314 -1.991 14.867 1.00 93.94 142 THR A O 1
ATOM 1093 N N . TYR A 1 143 ? -1.139 -0.568 13.132 1.00 93.69 143 TYR A N 1
ATOM 1094 C CA . TYR A 1 143 ? -0.493 -1.469 12.189 1.00 93.69 143 TYR A CA 1
ATOM 1095 C C . TYR A 1 143 ? 0.833 -0.867 11.740 1.00 93.69 143 TYR A C 1
ATOM 1097 O O . TYR A 1 143 ? 0.884 0.302 11.368 1.00 93.69 143 TYR A O 1
ATOM 1105 N N . ARG A 1 144 ? 1.895 -1.676 11.764 1.00 92.56 144 ARG A N 1
ATOM 1106 C CA . ARG A 1 144 ? 3.181 -1.332 11.157 1.00 92.56 144 ARG A CA 1
ATOM 1107 C C . ARG A 1 144 ? 3.106 -1.639 9.665 1.00 92.56 144 ARG A C 1
ATOM 1109 O O . ARG A 1 144 ? 2.759 -2.766 9.296 1.00 92.56 144 ARG A O 1
ATOM 1116 N N . ILE A 1 145 ? 3.396 -0.644 8.838 1.00 94.50 145 ILE A N 1
ATOM 1117 C CA . ILE A 1 145 ? 3.326 -0.723 7.382 1.00 94.50 145 ILE A CA 1
ATOM 1118 C C . ILE A 1 145 ? 4.638 -0.244 6.755 1.00 94.50 145 ILE A C 1
ATOM 1120 O O . ILE A 1 145 ? 5.306 0.625 7.310 1.00 94.50 145 ILE A O 1
ATOM 1124 N N . VAL A 1 146 ? 4.982 -0.786 5.588 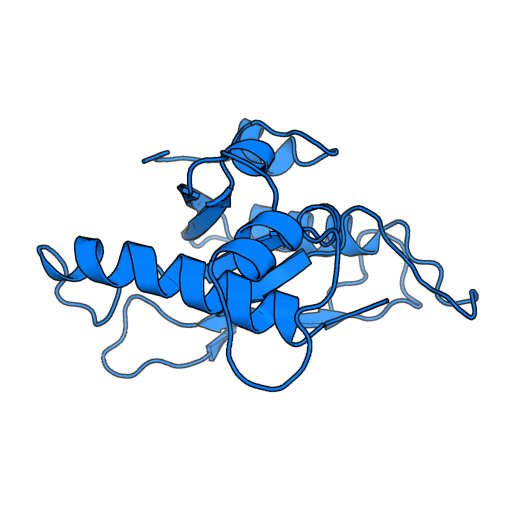1.00 94.94 146 VAL A N 1
ATOM 1125 C CA . VAL A 1 146 ? 6.108 -0.320 4.767 1.00 94.94 146 VAL A CA 1
ATOM 1126 C C . VAL A 1 146 ? 5.585 0.504 3.603 1.00 94.94 146 VAL A C 1
ATOM 1128 O O . VAL A 1 146 ? 4.702 0.066 2.859 1.00 94.94 146 VAL A O 1
ATOM 1131 N N . VAL A 1 147 ? 6.165 1.681 3.411 1.00 94.81 147 VAL A N 1
ATOM 1132 C CA . VAL A 1 147 ? 5.897 2.548 2.262 1.00 94.81 147 VAL A CA 1
ATOM 1133 C C . VAL A 1 147 ? 7.205 3.123 1.731 1.00 94.81 147 VAL A C 1
ATOM 1135 O O . VAL A 1 147 ? 8.258 3.011 2.352 1.00 94.81 147 VAL A O 1
ATOM 1138 N N . MET A 1 148 ? 7.156 3.757 0.565 1.00 93.19 148 MET A N 1
ATOM 1139 C CA . MET A 1 148 ? 8.245 4.640 0.155 1.00 93.19 148 MET A CA 1
ATOM 1140 C C . MET A 1 148 ? 8.214 5.945 0.944 1.00 93.19 148 MET A C 1
ATOM 1142 O O . MET A 1 148 ? 7.135 6.485 1.197 1.00 93.19 148 MET A O 1
ATOM 1146 N N . GLU A 1 149 ? 9.389 6.516 1.200 1.00 93.12 149 GLU A N 1
ATOM 1147 C CA . GLU A 1 149 ? 9.545 7.833 1.828 1.00 93.12 149 GLU A CA 1
ATOM 1148 C C . GLU A 1 149 ? 8.729 8.928 1.113 1.00 93.12 149 GLU A C 1
ATOM 1150 O O . GLU A 1 149 ? 8.147 9.800 1.754 1.00 93.12 149 GLU A O 1
ATOM 1155 N N . TYR A 1 150 ? 8.589 8.847 -0.214 1.00 92.44 150 TYR A N 1
ATOM 1156 C CA . TYR A 1 150 ? 7.729 9.746 -0.989 1.00 92.44 150 TYR A CA 1
ATOM 1157 C C . TYR A 1 150 ? 6.276 9.781 -0.475 1.00 92.44 150 TYR A C 1
ATOM 1159 O O . TYR A 1 150 ? 5.689 10.856 -0.358 1.00 92.44 150 TYR A O 1
ATOM 1167 N N . LEU A 1 151 ? 5.699 8.620 -0.142 1.00 93.62 151 LEU A N 1
ATOM 1168 C CA . LEU A 1 151 ? 4.342 8.528 0.409 1.00 93.62 151 LEU A CA 1
ATOM 1169 C C . LEU A 1 151 ? 4.311 8.907 1.889 1.00 93.62 151 LEU A C 1
ATOM 1171 O O . LEU A 1 151 ? 3.379 9.584 2.314 1.00 93.62 151 LEU A O 1
ATOM 1175 N N . ALA A 1 152 ? 5.336 8.516 2.653 1.00 93.94 152 ALA A N 1
ATOM 1176 C CA . ALA A 1 152 ? 5.466 8.890 4.061 1.00 93.94 152 ALA A CA 1
ATOM 1177 C C . ALA A 1 152 ? 5.496 10.416 4.255 1.00 93.94 152 ALA A C 1
ATOM 1179 O O . ALA A 1 152 ? 4.873 10.933 5.175 1.00 93.94 152 ALA A O 1
ATOM 1180 N N . ASN A 1 153 ? 6.123 11.139 3.324 1.00 93.19 153 ASN A N 1
ATOM 1181 C CA . ASN A 1 153 ? 6.187 12.603 3.297 1.00 93.19 153 ASN A CA 1
ATOM 1182 C C . ASN A 1 153 ?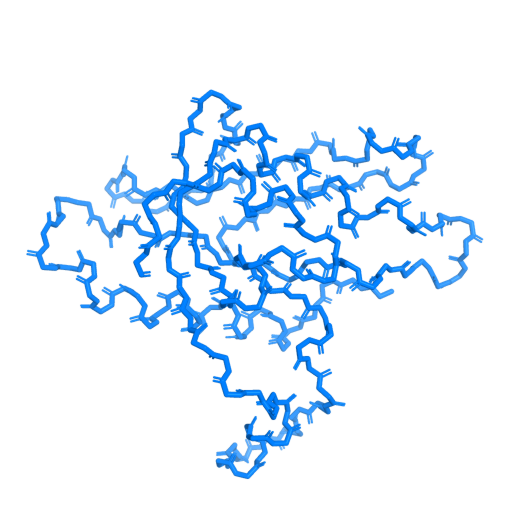 4.938 13.272 2.682 1.00 93.19 153 ASN A C 1
ATOM 1184 O O . ASN A 1 153 ? 4.992 14.434 2.264 1.00 93.19 153 ASN A O 1
ATOM 1188 N N . GLY A 1 154 ? 3.829 12.539 2.554 1.00 91.69 154 GLY A N 1
ATOM 1189 C CA . GLY A 1 154 ? 2.525 13.075 2.161 1.00 91.69 154 GLY A CA 1
ATOM 1190 C C . GLY A 1 154 ? 2.386 13.490 0.693 1.00 91.69 154 GLY A C 1
ATOM 1191 O O . GLY A 1 154 ? 1.408 14.143 0.317 1.00 91.69 154 GLY A O 1
ATOM 1192 N N . LYS A 1 155 ? 3.344 13.139 -0.174 1.00 91.19 155 LYS A N 1
ATOM 1193 C CA . LYS A 1 155 ? 3.306 13.519 -1.597 1.00 91.19 155 LYS A CA 1
ATOM 1194 C C . LYS A 1 155 ? 2.170 12.801 -2.332 1.00 91.19 155 LYS A C 1
ATOM 1196 O O . LYS A 1 155 ? 1.635 11.824 -1.837 1.00 91.19 155 LYS A O 1
ATOM 1201 N N . ASN A 1 156 ? 1.776 13.288 -3.513 1.00 84.50 156 ASN A N 1
ATOM 1202 C CA . ASN A 1 156 ? 0.663 12.739 -4.316 1.00 84.50 156 ASN A CA 1
ATOM 1203 C C . ASN A 1 156 ? -0.690 12.649 -3.564 1.00 84.50 156 ASN A C 1
ATOM 1205 O O . ASN A 1 156 ? -1.512 11.778 -3.846 1.00 84.50 156 ASN A O 1
ATOM 1209 N N . GLY A 1 157 ? -0.929 13.555 -2.608 1.00 87.06 157 GLY A N 1
ATOM 1210 C CA . GLY A 1 157 ? -2.183 13.607 -1.849 1.00 87.06 157 GLY A CA 1
ATOM 1211 C C . GLY A 1 157 ? -2.298 12.533 -0.767 1.00 87.06 157 GLY A C 1
ATOM 1212 O O . GLY A 1 157 ? -3.409 12.112 -0.457 1.00 87.06 157 GLY A O 1
ATOM 1213 N N . PHE A 1 158 ? -1.162 12.087 -0.222 1.00 92.88 158 PHE A N 1
ATOM 1214 C CA . PHE A 1 158 ? -1.072 11.125 0.877 1.00 92.88 158 PHE A CA 1
ATOM 1215 C C . PHE A 1 158 ? -0.794 11.801 2.229 1.00 92.88 158 PHE A C 1
ATOM 1217 O O . PHE A 1 158 ? -0.190 11.188 3.105 1.00 92.88 158 PHE A O 1
ATOM 1224 N N . SER A 1 159 ? -1.232 13.053 2.419 1.00 94.81 159 SER A N 1
ATOM 1225 C CA . SER A 1 159 ? -1.014 13.801 3.670 1.00 94.81 159 SER A CA 1
ATOM 1226 C C . SER A 1 159 ? -1.564 13.071 4.894 1.00 94.81 159 SER A C 1
ATOM 1228 O O . SER A 1 159 ? -0.977 13.123 5.961 1.00 94.81 159 SER A O 1
ATOM 1230 N N . LEU A 1 160 ? -2.615 12.265 4.721 1.00 94.12 160 LEU A N 1
ATOM 1231 C CA . LEU A 1 160 ? -3.124 11.382 5.767 1.00 94.12 160 LEU A CA 1
ATOM 1232 C C . LEU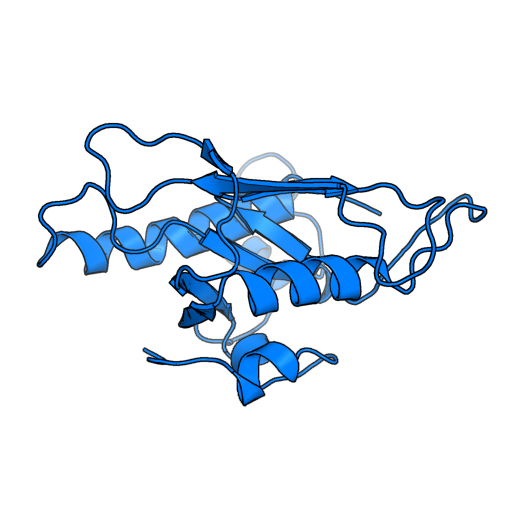 A 1 160 ? -2.025 10.500 6.387 1.00 94.12 160 LEU A C 1
ATOM 1234 O O . LEU A 1 160 ? -2.051 10.266 7.593 1.00 94.12 160 LEU A O 1
ATOM 1238 N N . ILE A 1 161 ? -1.048 10.051 5.591 1.00 94.31 161 ILE A N 1
ATOM 1239 C CA . ILE A 1 161 ? 0.117 9.325 6.099 1.00 94.31 161 ILE A CA 1
ATOM 1240 C C . ILE A 1 161 ? 1.018 10.274 6.893 1.00 94.31 161 ILE A C 1
ATOM 1242 O O . ILE A 1 161 ? 1.271 9.995 8.059 1.00 94.31 161 ILE A O 1
ATOM 1246 N N . SER A 1 162 ? 1.471 11.389 6.311 1.00 94.62 162 SER A N 1
ATOM 1247 C CA . SER A 1 162 ? 2.395 12.312 6.993 1.00 94.62 162 SER A CA 1
ATOM 1248 C C . SER A 1 162 ? 1.827 12.892 8.288 1.00 94.62 162 SER A C 1
ATOM 1250 O O . SER A 1 162 ? 2.569 13.109 9.239 1.00 94.62 162 SER A O 1
ATOM 1252 N N . ASP A 1 163 ? 0.515 13.108 8.335 1.00 95.81 163 ASP A N 1
ATOM 1253 C CA . ASP A 1 163 ? -0.164 13.788 9.437 1.00 95.81 163 ASP A CA 1
ATOM 1254 C C . ASP A 1 163 ? -0.474 12.834 10.603 1.00 95.81 163 ASP A C 1
ATOM 1256 O O . ASP A 1 163 ? -0.679 13.286 11.728 1.00 95.81 163 ASP A O 1
ATOM 1260 N N . ASN A 1 164 ? -0.522 11.517 10.351 1.00 95.88 164 ASN A N 1
ATOM 1261 C CA . ASN A 1 164 ? -0.960 10.519 11.338 1.00 95.88 164 ASN A CA 1
ATOM 1262 C C . ASN A 1 164 ? 0.038 9.371 11.567 1.00 95.88 164 ASN A C 1
ATOM 1264 O O . ASN A 1 164 ? -0.222 8.497 12.400 1.00 95.88 164 ASN A O 1
ATOM 1268 N N . ALA A 1 165 ? 1.147 9.323 10.826 1.00 91.94 165 ALA A N 1
ATOM 1269 C CA . ALA A 1 165 ? 2.171 8.300 10.995 1.00 91.94 165 ALA A CA 1
ATOM 1270 C C . ALA A 1 165 ? 2.916 8.476 12.325 1.00 91.94 165 ALA A C 1
ATOM 1272 O O . ALA A 1 165 ? 3.432 9.547 12.637 1.00 91.94 165 ALA A O 1
ATOM 1273 N N . GLY A 1 166 ? 3.018 7.392 13.092 1.00 86.38 166 GLY A N 1
ATOM 1274 C CA . GLY A 1 166 ? 3.926 7.286 14.236 1.00 86.38 166 GLY A CA 1
ATOM 1275 C C . GLY A 1 166 ? 5.125 6.394 13.914 1.00 86.38 166 GLY A C 1
ATOM 1276 O O . GLY A 1 166 ? 5.023 5.535 13.039 1.00 86.38 166 GLY A O 1
ATOM 1277 N N . HIS A 1 167 ? 6.222 6.533 14.665 1.00 76.06 167 HIS A N 1
ATOM 1278 C CA . HIS A 1 167 ? 7.401 5.651 14.591 1.00 76.06 167 HIS A CA 1
ATOM 1279 C C . HIS A 1 167 ? 7.922 5.435 13.155 1.00 76.06 167 HIS A C 1
ATOM 1281 O O . HIS A 1 167 ? 7.860 4.324 12.631 1.00 76.06 167 HIS A O 1
ATOM 1287 N N . LEU A 1 168 ? 8.376 6.521 12.521 1.00 74.88 168 LEU A N 1
ATOM 1288 C CA . LEU A 1 168 ? 9.044 6.498 11.217 1.00 74.88 168 LEU A CA 1
ATOM 1289 C C . LEU A 1 168 ? 10.486 5.998 11.389 1.00 74.88 168 LEU A C 1
ATOM 1291 O O . LEU A 1 168 ? 11.279 6.665 12.053 1.00 74.88 168 LEU A O 1
ATOM 1295 N N . GLU A 1 169 ? 10.800 4.844 10.799 1.00 68.88 169 GLU A N 1
ATOM 1296 C CA . GLU A 1 169 ? 12.121 4.188 10.817 1.00 68.88 169 GLU A CA 1
ATOM 1297 C C . GLU A 1 169 ? 12.524 3.694 9.425 1.00 68.88 169 GLU A C 1
ATOM 1299 O O . GLU A 1 169 ? 11.658 3.112 8.724 1.00 68.88 169 GLU A O 1
#

Radius of gyration: 16.01 Å; chains: 1; bounding box: 40×33×40 Å

Secondary structure (DSSP, 8-state):
----HHHHHHHHHHHHHHHHHHTTS-SSS-S--EEEEEGGG--SPPPSS---HHHHHHHS---PPEEEEEEEHHHHHHHHHHHHTT--TTSTT---TTPEEEESEEEEE-TTSPTT--EEEEEEE-SSSSS--EEE--TTSEEEEEEEHHHHTTGGG-HHHHHH-B---

Foldseek 3Di:
DAADPVLQVVQVVLQVVCQVVQVPDDPWSGQAFKEKDFPVQFDDDDDPDDDDPVSVCNGGVDPFDKKKWKFALQLVLQLQLQLQQQFAPPDPDGDDRSNMRMGQKDWAFDNVDHRSPTTPFIWGFDGPDHDTDTDTRDRGDMHIYMYTPCLCCCPPNNVSNVVGIDDID

Sequence (169 aa):
MGECNLGNLYTDAMLHAFLRDANAFSTNWSNVTIALTTQGNFRVPIPAGNITYKQLVAMCPWENRLVSLTLRGQHLWDLLEDSVASMNASSSTARSSRFLQVSGIRVDYNLTAASGQRVVSVRALCSNCEVPGYRPLKIAKTYRIVVMEYLANGKNGFSLISDNAGHLE

pLDDT: mean 89.76, std 9.95, range [50.31, 98.38]

Organism: Drosophila guanche (NCBI:txid7266)